Protein AF-A0A3D0J0V5-F1 (afdb_monomer_lite)

Structure (mmCIF, N/CA/C/O backbone):
data_AF-A0A3D0J0V5-F1
#
_entry.id   AF-A0A3D0J0V5-F1
#
loop_
_atom_site.group_PDB
_atom_site.id
_atom_site.type_symbol
_atom_site.label_atom_id
_atom_site.label_alt_id
_atom_site.label_comp_id
_atom_site.label_asym_id
_atom_site.label_entity_id
_atom_site.label_seq_id
_atom_site.pdbx_PDB_ins_code
_atom_site.Cartn_x
_atom_site.Cartn_y
_atom_site.Cartn_z
_atom_site.occupancy
_atom_site.B_iso_or_equiv
_atom_site.auth_seq_id
_atom_site.auth_comp_id
_atom_site.auth_asym_id
_atom_site.auth_atom_id
_atom_site.pdbx_PDB_model_num
ATOM 1 N N . LEU A 1 1 ? 2.252 11.833 7.560 1.00 61.22 1 LEU A N 1
ATOM 2 C CA . LEU A 1 1 ? 1.430 10.978 6.672 1.00 61.22 1 LEU A CA 1
ATOM 3 C C . LEU A 1 1 ? 1.038 11.720 5.396 1.00 61.22 1 LEU A C 1
ATOM 5 O O . LEU A 1 1 ? 1.406 11.263 4.325 1.00 61.22 1 LEU A O 1
ATOM 9 N N . GLU A 1 2 ? 0.393 12.889 5.481 1.00 66.38 2 GLU A N 1
ATOM 10 C CA . GLU A 1 2 ? -0.081 13.606 4.279 1.00 66.38 2 GLU A CA 1
ATOM 11 C C . GLU A 1 2 ? 1.023 13.991 3.279 1.00 66.38 2 GLU A C 1
ATOM 13 O O . GLU A 1 2 ? 0.855 13.786 2.080 1.00 66.38 2 GLU A O 1
ATOM 18 N N . THR A 1 3 ? 2.182 14.466 3.747 1.00 74.31 3 THR A N 1
ATOM 19 C CA . THR A 1 3 ? 3.294 14.837 2.851 1.00 74.31 3 THR A CA 1
ATOM 20 C C . THR A 1 3 ? 3.846 13.641 2.071 1.00 74.31 3 THR A C 1
ATOM 22 O O . THR A 1 3 ? 4.137 13.765 0.886 1.00 74.31 3 THR A O 1
ATOM 25 N N . ALA A 1 4 ? 3.954 12.473 2.712 1.00 75.62 4 ALA A N 1
ATOM 26 C CA . ALA A 1 4 ? 4.454 11.254 2.076 1.00 75.62 4 ALA A CA 1
ATOM 27 C C . ALA A 1 4 ? 3.436 10.680 1.081 1.00 75.62 4 ALA A C 1
ATOM 29 O O . ALA A 1 4 ? 3.802 10.315 -0.033 1.00 75.62 4 ALA A O 1
ATOM 30 N N . SER A 1 5 ? 2.148 10.693 1.444 1.00 77.19 5 SER A N 1
ATOM 31 C CA . SER A 1 5 ? 1.067 10.275 0.549 1.00 77.19 5 SER A CA 1
ATOM 32 C C . SER A 1 5 ? 1.011 11.137 -0.717 1.00 77.19 5 SER A C 1
ATOM 34 O O . SER A 1 5 ? 0.852 10.592 -1.804 1.00 77.19 5 SER A O 1
ATOM 36 N N . LYS A 1 6 ? 1.229 12.456 -0.614 1.00 85.31 6 LYS A N 1
ATOM 37 C CA . LYS A 1 6 ? 1.262 13.342 -1.788 1.00 85.31 6 LYS A CA 1
ATOM 38 C C . LYS A 1 6 ? 2.404 13.000 -2.753 1.00 85.31 6 LYS A C 1
ATOM 40 O O . LYS A 1 6 ? 2.161 12.876 -3.947 1.00 85.31 6 LYS A O 1
ATOM 45 N N . ILE A 1 7 ? 3.615 12.790 -2.232 1.00 87.62 7 ILE A N 1
ATOM 46 C CA . ILE A 1 7 ? 4.783 12.397 -3.042 1.00 87.62 7 ILE A CA 1
ATOM 47 C C . ILE A 1 7 ? 4.526 11.062 -3.753 1.00 87.62 7 ILE A C 1
ATOM 49 O O . ILE A 1 7 ? 4.845 10.915 -4.931 1.00 87.62 7 ILE A O 1
ATOM 53 N N . LEU A 1 8 ? 3.922 10.098 -3.057 1.00 85.00 8 LEU A N 1
ATOM 54 C CA . LEU A 1 8 ? 3.594 8.795 -3.632 1.00 85.00 8 LEU A CA 1
ATOM 55 C C . LEU A 1 8 ? 2.502 8.864 -4.700 1.00 85.00 8 LEU A C 1
ATOM 57 O O . LEU A 1 8 ? 2.591 8.130 -5.677 1.00 85.00 8 LEU A O 1
ATOM 61 N N . THR A 1 9 ? 1.515 9.750 -4.569 1.00 87.50 9 THR A N 1
ATOM 62 C CA . THR A 1 9 ? 0.503 9.965 -5.617 1.00 87.50 9 THR A CA 1
ATOM 63 C C . THR A 1 9 ? 1.129 10.529 -6.895 1.00 87.50 9 THR A C 1
ATOM 65 O O . THR A 1 9 ? 0.822 10.070 -8.000 1.00 87.50 9 THR A O 1
ATOM 68 N N . ASP A 1 10 ? 2.056 11.480 -6.758 1.00 90.56 10 ASP A N 1
ATOM 69 C CA . ASP A 1 10 ? 2.800 12.017 -7.900 1.00 90.56 10 ASP A CA 1
ATOM 70 C C . ASP A 1 10 ? 3.673 10.918 -8.535 1.00 90.56 10 ASP A C 1
ATOM 72 O O . ASP A 1 10 ? 3.666 10.729 -9.754 1.00 90.56 10 ASP A O 1
ATOM 76 N N . ALA A 1 11 ? 4.350 10.113 -7.709 1.00 89.00 11 ALA A N 1
ATOM 77 C CA . ALA A 1 11 ? 5.152 8.983 -8.172 1.00 89.00 11 ALA A CA 1
ATOM 78 C C . ALA A 1 11 ? 4.306 7.894 -8.857 1.00 89.00 11 ALA A C 1
ATOM 80 O O . ALA A 1 11 ? 4.726 7.353 -9.877 1.00 89.00 11 ALA A O 1
ATOM 81 N N . ALA A 1 12 ? 3.093 7.616 -8.370 1.00 89.62 12 ALA A N 1
ATOM 82 C CA . ALA A 1 12 ? 2.162 6.664 -8.979 1.00 89.62 12 ALA A CA 1
ATOM 83 C C . ALA A 1 12 ? 1.721 7.093 -10.383 1.00 89.62 12 ALA A C 1
ATOM 85 O O . ALA A 1 12 ? 1.468 6.244 -11.235 1.00 89.62 12 ALA A O 1
ATOM 86 N N . SER A 1 13 ? 1.677 8.401 -10.648 1.00 90.88 13 SER A N 1
ATOM 87 C CA . SER A 1 13 ? 1.369 8.930 -11.981 1.00 90.88 13 SER A CA 1
ATOM 88 C C . SER A 1 13 ? 2.500 8.662 -12.982 1.00 90.88 13 SER A C 1
ATOM 90 O O . SER A 1 13 ? 2.244 8.449 -14.165 1.00 90.88 13 SER A O 1
ATOM 92 N N . LEU A 1 14 ? 3.750 8.633 -12.508 1.00 93.56 14 LEU A N 1
ATOM 93 C CA . LEU A 1 14 ? 4.935 8.312 -13.313 1.00 93.56 14 LEU A CA 1
ATOM 94 C C . LEU A 1 14 ? 5.180 6.798 -13.413 1.00 93.56 14 LEU A C 1
ATOM 96 O O . LEU A 1 14 ? 5.675 6.306 -14.427 1.00 93.56 14 LEU A O 1
ATOM 100 N N . HIS A 1 15 ? 4.805 6.056 -12.371 1.00 92.31 15 HIS A N 1
ATOM 101 C CA . HIS A 1 15 ? 5.082 4.632 -12.208 1.00 92.31 15 HIS A CA 1
ATOM 102 C C . HIS A 1 15 ? 3.825 3.858 -11.762 1.00 92.31 15 HIS A C 1
ATOM 104 O O . HIS A 1 15 ? 3.804 3.254 -10.689 1.00 92.31 15 HIS A O 1
ATOM 110 N N . PRO A 1 16 ? 2.764 3.798 -12.590 1.00 90.25 16 PRO A N 1
ATOM 111 C CA . PRO A 1 16 ? 1.476 3.208 -12.198 1.00 90.25 16 PRO A CA 1
ATOM 112 C C . PRO A 1 16 ? 1.507 1.683 -12.008 1.00 90.25 16 PRO A C 1
ATOM 114 O O . PRO A 1 16 ? 0.517 1.086 -11.590 1.00 90.25 16 PRO A O 1
ATOM 117 N N . LYS A 1 17 ? 2.620 1.035 -12.367 1.00 93.88 17 LYS A N 1
ATOM 118 C CA . LYS A 1 17 ? 2.834 -0.412 -12.241 1.00 93.88 17 LYS A CA 1
ATOM 119 C C . LYS A 1 17 ? 3.904 -0.771 -11.213 1.00 93.88 17 LYS A C 1
ATOM 121 O O . LYS A 1 17 ? 4.279 -1.933 -11.144 1.00 93.88 17 LYS A O 1
ATOM 126 N N . ASP A 1 18 ? 4.415 0.202 -10.462 1.00 97.19 18 ASP A N 1
ATOM 127 C CA . ASP A 1 18 ? 5.311 -0.095 -9.352 1.00 97.19 18 ASP A CA 1
ATOM 128 C C . ASP A 1 18 ? 4.479 -0.653 -8.181 1.00 97.19 18 ASP A C 1
ATOM 130 O O . ASP A 1 18 ? 3.620 0.064 -7.648 1.00 97.19 18 ASP A O 1
ATOM 134 N N . PRO A 1 19 ? 4.683 -1.925 -7.797 1.00 97.31 19 PRO A N 1
ATOM 135 C CA . PRO A 1 19 ? 3.871 -2.573 -6.777 1.00 97.31 19 PRO A CA 1
ATOM 136 C C . PRO A 1 19 ? 4.071 -1.940 -5.392 1.00 97.31 19 PRO A C 1
ATOM 138 O O . PRO A 1 19 ? 3.107 -1.819 -4.638 1.00 97.31 1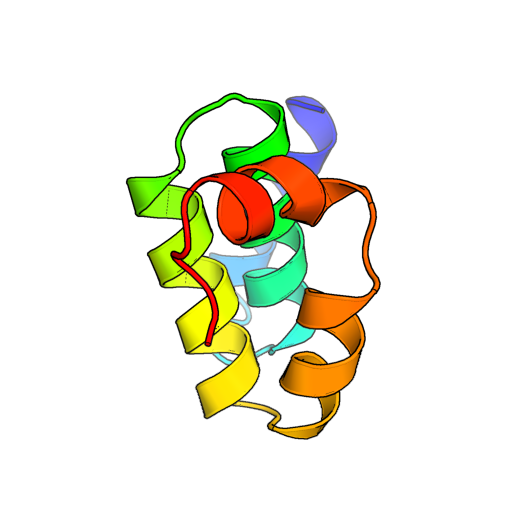9 PRO A O 1
ATOM 141 N N . LEU A 1 20 ? 5.271 -1.442 -5.073 1.00 96.38 20 LEU A N 1
ATOM 142 C CA . LEU A 1 20 ? 5.570 -0.831 -3.774 1.00 96.38 20 LEU A CA 1
ATOM 143 C C . LEU A 1 20 ? 4.918 0.543 -3.628 1.00 96.38 20 LEU A C 1
ATOM 145 O O . LEU A 1 20 ? 4.478 0.908 -2.537 1.00 96.38 20 LEU A O 1
ATOM 149 N N . ILE A 1 21 ? 4.808 1.304 -4.719 1.00 96.00 21 ILE A N 1
ATOM 150 C CA . ILE A 1 21 ? 4.070 2.574 -4.701 1.00 96.00 21 ILE A CA 1
ATOM 151 C C . ILE A 1 21 ? 2.590 2.325 -4.399 1.00 96.00 21 ILE A C 1
ATOM 153 O O . ILE A 1 21 ? 2.020 3.005 -3.544 1.00 96.00 21 ILE A O 1
ATOM 157 N N . GLN A 1 22 ? 1.979 1.336 -5.062 1.00 96.69 22 GLN A N 1
ATOM 158 C CA . GLN A 1 22 ? 0.590 0.952 -4.791 1.00 96.69 22 GLN A CA 1
ATOM 159 C C . GLN A 1 22 ? 0.435 0.471 -3.342 1.00 96.69 22 GLN A C 1
ATOM 161 O O . GLN A 1 22 ? -0.455 0.940 -2.638 1.00 96.69 22 GLN A O 1
ATOM 166 N N . PHE A 1 23 ? 1.345 -0.377 -2.860 1.00 97.69 23 PHE A N 1
ATOM 167 C CA . PHE A 1 23 ? 1.318 -0.895 -1.491 1.00 97.69 23 PHE A CA 1
ATOM 168 C C . PHE A 1 23 ? 1.345 0.230 -0.451 1.00 97.69 23 PHE A C 1
ATOM 170 O O . PHE A 1 23 ? 0.465 0.313 0.405 1.00 97.69 23 PHE A O 1
ATOM 177 N N . ASN A 1 24 ? 2.290 1.163 -0.586 1.00 96.75 24 ASN A N 1
ATOM 178 C CA . ASN A 1 24 ? 2.437 2.282 0.341 1.00 96.75 24 ASN A CA 1
ATOM 179 C C . ASN A 1 24 ? 1.218 3.217 0.328 1.00 96.75 24 ASN A C 1
ATOM 181 O O . ASN A 1 24 ? 0.799 3.692 1.384 1.00 96.75 24 ASN A O 1
ATOM 185 N N . LEU A 1 25 ? 0.611 3.473 -0.840 1.00 96.06 25 LEU A N 1
ATOM 186 C CA . LEU A 1 25 ? -0.651 4.222 -0.919 1.00 96.06 25 LEU A CA 1
ATOM 187 C C . LEU A 1 25 ? -1.783 3.505 -0.170 1.00 96.06 25 LEU A C 1
ATOM 189 O O . LEU A 1 25 ? -2.572 4.160 0.517 1.00 96.06 25 LEU A O 1
ATOM 193 N N . GLY A 1 26 ? -1.815 2.173 -0.247 1.00 96.69 26 GLY A N 1
ATOM 194 C CA . GLY A 1 26 ? -2.696 1.325 0.548 1.00 96.69 26 GLY A CA 1
ATOM 195 C C . GLY A 1 26 ? -2.497 1.513 2.052 1.00 96.69 26 GLY A C 1
ATOM 196 O O . GLY A 1 26 ? -3.459 1.822 2.757 1.00 96.69 26 GLY A O 1
ATOM 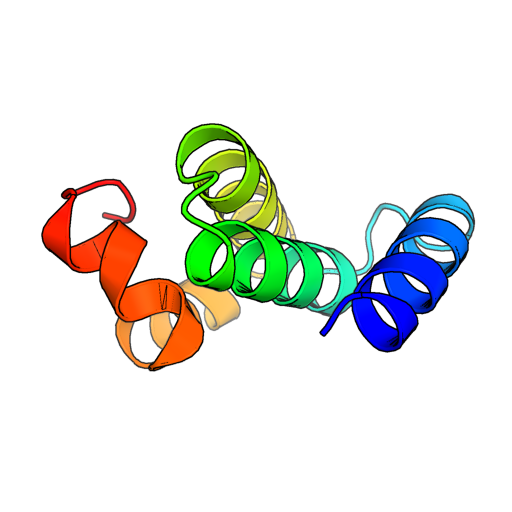197 N N . CYS A 1 27 ? -1.251 1.432 2.528 1.00 97.12 27 CYS A N 1
ATOM 198 C CA . CYS A 1 27 ? -0.897 1.661 3.935 1.00 97.12 27 CYS A CA 1
ATOM 199 C C . CYS A 1 27 ? -1.361 3.038 4.429 1.00 97.12 27 CYS A C 1
ATOM 201 O O . CYS A 1 27 ? -2.019 3.149 5.466 1.00 97.12 27 CYS A O 1
ATOM 203 N N . TYR A 1 28 ? -1.113 4.101 3.658 1.00 95.44 28 TYR A N 1
ATOM 204 C CA . TYR A 1 28 ? -1.546 5.448 4.044 1.00 95.44 28 TYR A CA 1
ATOM 205 C C . TYR A 1 28 ? -3.064 5.609 4.095 1.00 95.44 28 TYR A C 1
ATOM 207 O O . TYR A 1 28 ? -3.572 6.313 4.973 1.00 95.44 28 TYR A O 1
ATOM 215 N N . ALA A 1 29 ? -3.794 4.989 3.168 1.00 95.81 29 ALA A N 1
ATOM 216 C CA . ALA A 1 29 ? -5.251 5.005 3.191 1.00 95.81 29 ALA A CA 1
ATOM 217 C C . ALA A 1 29 ? -5.798 4.231 4.405 1.00 95.81 29 ALA A C 1
ATOM 219 O O . ALA A 1 29 ? -6.690 4.739 5.090 1.00 95.81 29 ALA A O 1
ATOM 220 N N . ALA A 1 30 ? -5.203 3.079 4.741 1.00 96.81 30 ALA A N 1
ATOM 221 C CA . ALA A 1 30 ? -5.587 2.275 5.903 1.00 96.81 30 ALA A CA 1
ATOM 222 C C . ALA A 1 30 ? -5.393 3.054 7.211 1.00 96.81 30 ALA A C 1
ATOM 224 O O . ALA A 1 30 ? -6.323 3.164 8.010 1.00 96.81 30 ALA A O 1
ATOM 225 N N . GLN A 1 31 ? -4.234 3.700 7.380 1.00 95.31 31 GLN A N 1
ATOM 226 C CA . GLN A 1 31 ? -3.928 4.537 8.548 1.00 95.31 31 GLN A CA 1
ATOM 227 C C . GLN A 1 31 ? -4.833 5.774 8.680 1.00 95.31 31 GLN A C 1
ATOM 229 O O . GLN A 1 31 ? -4.951 6.352 9.760 1.00 95.31 31 GLN A O 1
ATOM 234 N N . ARG A 1 32 ? -5.498 6.191 7.597 1.00 94.25 32 ARG A N 1
ATOM 235 C CA . ARG A 1 32 ? -6.493 7.277 7.599 1.00 94.25 32 ARG A CA 1
ATOM 236 C C . ARG A 1 32 ? -7.934 6.791 7.773 1.00 94.25 32 ARG A C 1
ATOM 238 O O . ARG A 1 32 ? -8.842 7.620 7.790 1.00 94.25 32 ARG A O 1
ATOM 245 N N . GLY A 1 33 ? -8.150 5.480 7.883 1.00 95.69 33 GLY A N 1
ATOM 246 C CA . GLY A 1 33 ? -9.475 4.867 7.978 1.00 95.69 33 GLY A CA 1
ATOM 247 C C . GLY A 1 33 ? -10.235 4.789 6.650 1.00 95.69 33 GLY A C 1
ATOM 248 O O . GLY A 1 33 ? -11.396 4.384 6.644 1.00 95.69 33 GLY A O 1
ATOM 249 N N . ASP A 1 34 ? -9.609 5.136 5.521 1.00 96.88 34 ASP A N 1
ATOM 250 C CA . ASP A 1 34 ? -10.204 4.964 4.192 1.00 96.88 34 ASP A CA 1
ATOM 251 C C . ASP A 1 34 ? -9.952 3.536 3.691 1.00 96.88 34 ASP A C 1
ATOM 253 O O . ASP A 1 34 ? -9.105 3.274 2.832 1.00 96.88 34 ASP A O 1
ATOM 257 N N . LEU A 1 35 ? -10.670 2.589 4.297 1.00 97.38 35 LEU A N 1
ATOM 258 C CA . LEU A 1 35 ? -10.461 1.158 4.076 1.00 97.38 35 LEU A CA 1
ATOM 259 C C . LEU A 1 35 ? -10.788 0.729 2.637 1.00 97.38 35 LEU A C 1
ATOM 261 O O . LEU A 1 35 ? -10.130 -0.156 2.096 1.00 97.38 35 LEU A O 1
ATOM 265 N N . THR A 1 36 ? -11.747 1.387 1.983 1.00 97.31 36 THR A N 1
ATOM 266 C CA . THR A 1 36 ? -12.109 1.112 0.584 1.00 97.31 36 THR A CA 1
ATOM 267 C C . THR A 1 36 ? -10.959 1.451 -0.365 1.00 97.31 36 THR A C 1
ATOM 269 O O . THR A 1 36 ? -10.577 0.643 -1.221 1.00 97.31 36 THR A O 1
ATOM 272 N N . THR A 1 37 ? -10.374 2.641 -0.203 1.00 96.38 37 THR A N 1
ATOM 273 C CA . THR A 1 37 ? -9.208 3.058 -0.989 1.00 96.38 37 THR A CA 1
ATOM 274 C C . THR A 1 37 ? -7.999 2.186 -0.666 1.00 96.38 37 THR A C 1
ATOM 276 O O . THR A 1 37 ? -7.289 1.751 -1.574 1.00 96.38 37 THR A O 1
ATOM 279 N N . ALA A 1 38 ? -7.797 1.865 0.613 1.00 97.69 38 ALA A N 1
ATOM 280 C CA . ALA A 1 38 ? -6.693 1.027 1.053 1.00 97.69 38 ALA A CA 1
ATOM 281 C C . ALA A 1 38 ? -6.739 -0.372 0.428 1.00 97.69 38 ALA A C 1
ATOM 283 O O . ALA A 1 38 ? -5.760 -0.794 -0.186 1.00 97.69 38 ALA A O 1
ATOM 284 N N . GLN A 1 39 ? -7.889 -1.052 0.495 1.00 97.94 39 GLN A N 1
ATOM 285 C CA . GLN A 1 39 ? -8.079 -2.368 -0.120 1.00 97.94 39 GLN A CA 1
ATOM 286 C C . GLN A 1 39 ? -7.784 -2.329 -1.623 1.00 97.94 39 GLN A C 1
ATOM 288 O O . GLN A 1 39 ? -7.116 -3.217 -2.152 1.00 97.94 39 GLN A O 1
ATOM 293 N N . THR A 1 40 ? -8.255 -1.289 -2.315 1.00 97.25 40 THR A N 1
ATOM 294 C CA . THR A 1 40 ? -8.043 -1.140 -3.761 1.00 97.25 40 THR A CA 1
ATOM 295 C C . THR A 1 40 ? -6.556 -1.097 -4.105 1.00 97.25 40 THR A C 1
ATOM 297 O O . THR A 1 40 ? -6.111 -1.820 -4.999 1.00 97.25 40 THR A O 1
ATOM 300 N N . TYR A 1 41 ? -5.787 -0.293 -3.374 1.00 97.38 41 TYR A N 1
ATOM 301 C CA . TYR A 1 41 ? -4.351 -0.147 -3.584 1.00 97.38 41 TYR A CA 1
ATOM 302 C C . TYR A 1 41 ? -3.553 -1.391 -3.185 1.00 97.38 41 TYR A C 1
ATOM 304 O O . TYR A 1 41 ? -2.702 -1.831 -3.956 1.00 97.38 41 TYR A O 1
ATOM 312 N N . VAL A 1 42 ? -3.854 -1.998 -2.032 1.00 97.88 42 VAL A N 1
ATOM 313 C CA . VAL A 1 42 ? -3.171 -3.221 -1.575 1.00 97.88 42 VAL A CA 1
ATOM 314 C C . VAL A 1 42 ? -3.423 -4.375 -2.541 1.00 97.88 42 VAL A C 1
ATOM 316 O O . VAL A 1 42 ? -2.477 -5.030 -2.968 1.00 97.88 42 VAL A O 1
ATOM 319 N N . ARG A 1 43 ? -4.671 -4.576 -2.982 1.00 97.75 43 ARG A N 1
ATOM 320 C CA . ARG A 1 43 ? -4.986 -5.600 -3.987 1.00 97.75 43 ARG A CA 1
ATOM 321 C C . ARG A 1 43 ? -4.226 -5.353 -5.285 1.00 97.75 43 ARG A C 1
ATOM 323 O O . ARG A 1 43 ? -3.675 -6.286 -5.858 1.00 97.75 43 ARG A O 1
ATOM 330 N N . ARG A 1 44 ? -4.147 -4.096 -5.733 1.00 96.81 44 ARG A N 1
ATOM 331 C CA . ARG A 1 44 ? -3.399 -3.756 -6.945 1.00 96.81 44 ARG A CA 1
ATOM 332 C C . ARG A 1 44 ? -1.904 -4.044 -6.804 1.00 96.81 44 ARG A C 1
ATOM 334 O O . ARG A 1 44 ? -1.284 -4.479 -7.770 1.00 96.81 44 ARG A O 1
ATOM 341 N N . ALA A 1 45 ? -1.336 -3.801 -5.627 1.00 97.88 45 ALA A N 1
ATOM 342 C CA . ALA A 1 45 ? 0.047 -4.140 -5.328 1.00 97.88 45 ALA A CA 1
ATOM 343 C C . ALA A 1 45 ? 0.285 -5.655 -5.426 1.00 97.88 45 ALA A C 1
ATOM 345 O O . ALA A 1 45 ? 1.211 -6.065 -6.118 1.00 97.88 45 ALA A O 1
ATOM 346 N N . ILE A 1 46 ? -0.600 -6.465 -4.834 1.00 97.56 46 ILE A N 1
ATOM 347 C CA . ILE A 1 46 ? -0.534 -7.937 -4.863 1.00 97.56 46 ILE A CA 1
ATOM 348 C C . ILE A 1 46 ? -0.692 -8.484 -6.292 1.00 97.56 46 ILE A C 1
ATOM 350 O O . ILE A 1 46 ? 0.044 -9.373 -6.710 1.00 97.56 46 ILE A O 1
ATOM 354 N N . GLU A 1 47 ? -1.600 -7.912 -7.089 1.00 97.38 47 GLU A N 1
ATOM 355 C CA . GLU A 1 47 ? -1.755 -8.272 -8.508 1.00 97.38 47 GLU A CA 1
ATOM 356 C C . GLU A 1 47 ? -0.473 -8.038 -9.327 1.00 97.38 47 GLU A C 1
ATOM 358 O O . GLU A 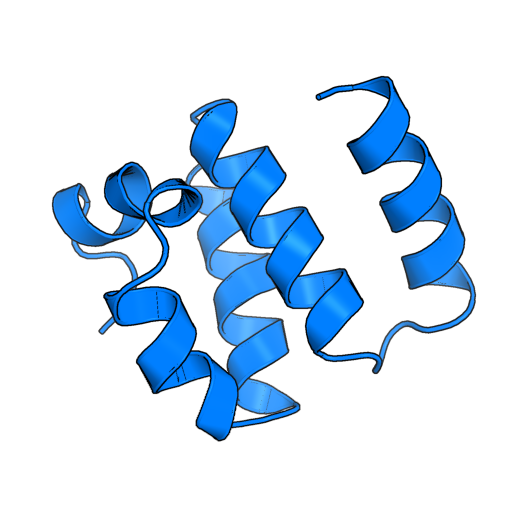1 47 ? -0.223 -8.746 -10.304 1.00 97.38 47 GLU A O 1
ATOM 363 N N . LEU A 1 48 ? 0.313 -7.017 -8.969 1.00 97.56 48 LEU A N 1
ATOM 364 C CA . LEU A 1 48 ? 1.565 -6.663 -9.641 1.00 97.56 48 LEU A CA 1
ATOM 365 C C . LEU A 1 48 ? 2.755 -7.479 -9.114 1.00 97.56 48 LEU A C 1
ATOM 367 O O . LEU A 1 48 ? 3.631 -7.836 -9.901 1.00 97.56 48 LEU A O 1
ATOM 371 N N . ASP A 1 49 ? 2.772 -7.772 -7.815 1.00 98.00 49 ASP A N 1
ATOM 372 C CA . ASP A 1 49 ? 3.781 -8.580 -7.135 1.00 98.00 49 ASP A CA 1
ATOM 373 C C . ASP A 1 49 ? 3.135 -9.388 -6.001 1.00 98.00 49 ASP A C 1
ATOM 375 O O . ASP A 1 49 ? 2.761 -8.849 -4.958 1.00 98.00 49 ASP A O 1
ATOM 379 N N . HIS A 1 50 ? 3.013 -10.700 -6.211 1.00 96.69 50 HIS A N 1
ATOM 380 C CA . HIS A 1 50 ? 2.314 -11.589 -5.283 1.00 96.69 50 HIS A CA 1
ATOM 381 C C . HIS A 1 50 ? 3.078 -11.774 -3.962 1.00 96.69 50 HIS A C 1
ATOM 383 O O . HIS A 1 50 ? 2.462 -12.101 -2.949 1.00 96.69 50 HIS A O 1
ATOM 389 N N . ASP A 1 51 ? 4.389 -11.504 -3.917 1.00 96.12 51 ASP A N 1
ATOM 390 C CA . ASP A 1 51 ? 5.163 -11.604 -2.671 1.00 96.12 51 ASP A CA 1
ATOM 391 C C . ASP A 1 51 ? 4.706 -10.562 -1.631 1.00 96.12 51 ASP A C 1
ATOM 393 O O . ASP A 1 51 ? 4.883 -10.750 -0.419 1.00 96.12 51 ASP A O 1
ATOM 397 N N . LEU A 1 52 ? 4.048 -9.488 -2.085 1.00 97.25 52 LEU A N 1
ATOM 398 C CA . LEU A 1 52 ? 3.465 -8.468 -1.218 1.00 97.25 52 LEU A CA 1
ATOM 399 C C . LEU A 1 52 ? 2.233 -8.943 -0.452 1.00 97.25 52 LEU A C 1
ATOM 401 O O . LEU A 1 52 ? 1.878 -8.304 0.534 1.00 97.25 52 LEU A O 1
ATOM 405 N N . GLU A 1 53 ? 1.604 -10.056 -0.830 1.00 96.75 53 GLU A N 1
ATOM 406 C CA . GLU A 1 53 ? 0.489 -10.633 -0.066 1.00 96.75 53 GLU A CA 1
ATOM 407 C C . GLU A 1 53 ? 0.948 -11.000 1.348 1.00 96.75 53 GLU A C 1
ATOM 409 O O . GLU A 1 53 ? 0.364 -10.583 2.350 1.00 96.75 53 GLU A O 1
ATOM 414 N N . LYS A 1 54 ? 2.090 -11.687 1.447 1.00 96.12 54 LYS A N 1
ATOM 415 C CA . LYS A 1 54 ? 2.688 -12.037 2.737 1.00 96.12 54 LYS A CA 1
ATOM 416 C C . LYS A 1 54 ? 3.040 -10.795 3.553 1.00 96.12 54 LYS A C 1
ATOM 418 O O . LYS A 1 54 ? 2.882 -10.809 4.774 1.00 96.12 54 LYS A O 1
ATOM 423 N N . LEU A 1 55 ? 3.523 -9.741 2.893 1.00 96.56 55 LEU A N 1
ATOM 424 C CA . LEU A 1 55 ? 3.807 -8.473 3.557 1.00 96.56 55 LEU A CA 1
ATOM 425 C C . LEU A 1 55 ? 2.513 -7.812 4.049 1.00 96.56 55 LEU A C 1
ATOM 427 O O . LEU A 1 55 ? 2.470 -7.365 5.191 1.00 96.56 55 LEU A O 1
ATOM 431 N N . ALA A 1 56 ? 1.443 -7.826 3.251 1.00 96.81 56 ALA A N 1
ATOM 432 C CA . ALA A 1 56 ? 0.147 -7.252 3.609 1.00 96.81 56 ALA A CA 1
ATOM 433 C C . ALA A 1 56 ? -0.440 -7.872 4.885 1.00 96.81 56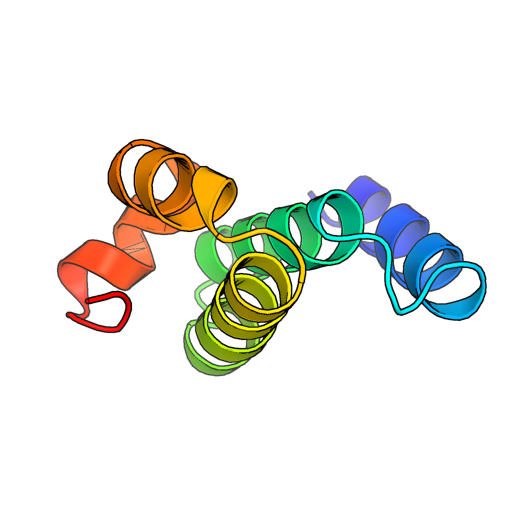 ALA A C 1
ATOM 435 O O . ALA A 1 56 ? -1.016 -7.178 5.727 1.00 96.81 56 ALA A O 1
ATOM 436 N N . HIS A 1 57 ? -0.222 -9.174 5.067 1.00 95.81 57 HIS A N 1
ATOM 437 C CA . HIS A 1 57 ? -0.644 -9.916 6.255 1.00 95.81 57 HIS A CA 1
ATOM 438 C C . HIS A 1 57 ? 0.169 -9.606 7.520 1.00 95.81 57 HIS A C 1
ATOM 440 O O . HIS A 1 57 ? -0.281 -9.906 8.624 1.00 95.81 57 HIS A O 1
ATOM 446 N N . GLN A 1 58 ? 1.349 -8.998 7.386 1.00 95.69 58 GLN A N 1
ATOM 447 C CA . GLN A 1 58 ? 2.271 -8.731 8.499 1.00 95.69 58 GLN A CA 1
ATOM 448 C C . GLN A 1 58 ? 2.434 -7.241 8.806 1.00 95.69 58 GLN A C 1
ATOM 450 O O . GLN A 1 58 ? 2.787 -6.885 9.931 1.00 95.69 58 GLN A O 1
ATOM 455 N N . ASP A 1 59 ? 2.184 -6.372 7.829 1.00 96.81 59 ASP A N 1
ATOM 456 C CA . ASP A 1 59 ? 2.418 -4.941 7.959 1.00 96.81 59 ASP A CA 1
ATOM 457 C C . ASP A 1 59 ? 1.449 -4.320 8.989 1.00 96.81 59 ASP A C 1
ATOM 459 O O . ASP A 1 59 ? 0.226 -4.486 8.866 1.00 96.81 59 ASP A O 1
ATOM 463 N N . PRO A 1 60 ? 1.944 -3.632 10.033 1.00 97.12 60 PRO A N 1
ATOM 464 C CA . PRO A 1 60 ? 1.089 -3.018 11.045 1.00 97.12 60 PRO A CA 1
ATOM 465 C C . PRO A 1 60 ? 0.196 -1.908 10.478 1.00 97.12 60 PRO A C 1
ATOM 467 O O . PRO A 1 60 ? -0.898 -1.697 11.007 1.00 97.12 60 PRO A O 1
ATOM 470 N N . ASP A 1 61 ? 0.594 -1.243 9.388 1.00 97.06 61 ASP A N 1
ATOM 471 C CA . ASP A 1 61 ? -0.211 -0.177 8.791 1.00 97.06 61 ASP A CA 1
ATOM 472 C C . ASP A 1 61 ? -1.518 -0.712 8.190 1.00 97.06 61 ASP A C 1
ATOM 474 O O . ASP A 1 61 ? -2.513 0.016 8.113 1.00 97.06 61 ASP A O 1
ATOM 478 N N . LEU A 1 62 ? -1.526 -1.994 7.818 1.00 97.75 62 LEU A N 1
ATOM 479 C CA . LEU A 1 62 ? -2.657 -2.703 7.220 1.00 97.75 62 LEU A CA 1
ATOM 480 C C . LEU A 1 62 ? -3.485 -3.503 8.234 1.00 97.75 62 LEU A C 1
ATOM 482 O O . LEU A 1 62 ? -4.455 -4.160 7.854 1.00 97.75 62 LEU A O 1
ATOM 486 N N . GLU A 1 63 ? -3.177 -3.393 9.530 1.00 97.50 63 GLU A N 1
ATOM 487 C CA . GLU A 1 63 ? -4.005 -3.962 10.601 1.00 97.50 63 GLU A CA 1
ATOM 488 C C . GLU A 1 63 ? -5.496 -3.584 10.487 1.00 97.50 63 GLU A C 1
ATOM 490 O O . GLU A 1 63 ? -6.330 -4.482 10.618 1.00 97.50 63 GLU A O 1
ATOM 495 N N . PRO A 1 64 ? -5.881 -2.330 10.152 1.00 97.62 64 PRO A N 1
ATOM 496 C CA . PRO A 1 64 ? -7.291 -1.978 9.975 1.00 97.62 64 PRO A CA 1
ATOM 497 C C . PRO A 1 64 ? -7.999 -2.794 8.886 1.00 97.62 64 PRO A C 1
ATOM 499 O O . PRO A 1 64 ? -9.182 -3.104 9.020 1.00 97.62 64 PRO A O 1
ATOM 502 N N . LEU A 1 65 ? -7.289 -3.166 7.815 1.00 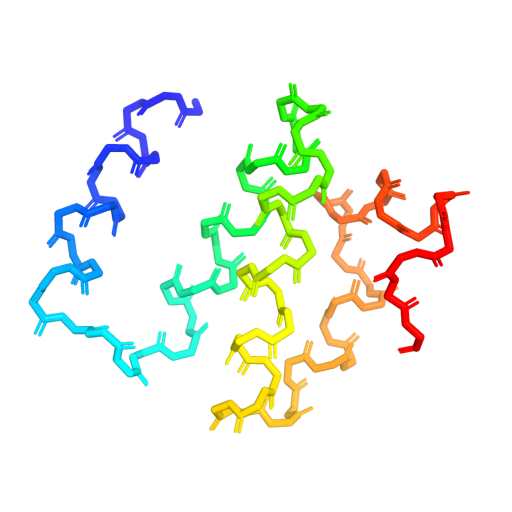97.06 65 LEU A N 1
ATOM 503 C CA . LEU A 1 65 ? -7.856 -3.991 6.750 1.00 97.06 65 LEU A CA 1
ATOM 504 C C . LEU A 1 65 ? -8.002 -5.455 7.170 1.00 97.06 65 LEU A C 1
ATOM 506 O O . LEU A 1 65 ? -9.018 -6.067 6.842 1.00 97.06 65 LEU A O 1
ATOM 510 N N . ARG A 1 66 ? -7.045 -5.998 7.934 1.00 96.00 66 ARG A N 1
ATOM 511 C CA . ARG A 1 66 ? -7.157 -7.353 8.499 1.00 96.00 66 ARG A CA 1
ATOM 512 C C . ARG A 1 66 ? -8.319 -7.458 9.482 1.00 96.00 66 ARG A C 1
ATOM 514 O O . ARG A 1 66 ? -9.123 -8.376 9.376 1.00 96.00 66 ARG A O 1
ATOM 521 N N . GLN A 1 67 ? -8.476 -6.484 10.380 1.00 96.00 67 GLN A N 1
ATOM 522 C CA . GLN A 1 67 ? -9.606 -6.441 11.320 1.00 96.00 67 GLN A CA 1
ATOM 523 C C . GLN A 1 67 ? -10.960 -6.328 10.608 1.00 96.00 67 GLN A C 1
ATOM 525 O O .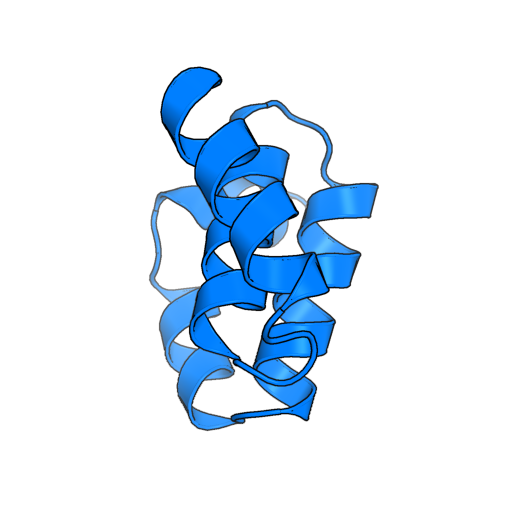 GLN A 1 67 ? -11.961 -6.883 11.065 1.00 96.00 67 GLN A O 1
ATOM 530 N N . ALA A 1 68 ? -10.987 -5.630 9.473 1.00 95.38 68 ALA A N 1
ATOM 531 C CA . ALA A 1 68 ? -12.164 -5.514 8.624 1.00 95.38 68 ALA A CA 1
ATOM 532 C C . ALA A 1 68 ? -12.385 -6.724 7.694 1.00 95.38 68 ALA A C 1
ATOM 534 O O . ALA A 1 68 ? -13.407 -6.753 7.013 1.00 95.38 68 ALA A O 1
ATOM 535 N N . HIS A 1 69 ? -11.482 -7.715 7.682 1.00 94.38 69 HIS A N 1
ATOM 536 C CA . HIS A 1 69 ? -11.505 -8.873 6.775 1.00 94.38 69 HIS A CA 1
ATOM 537 C C . HIS A 1 69 ? -11.541 -8.455 5.291 1.00 94.38 69 HIS A C 1
ATOM 539 O O . HIS A 1 69 ? -12.330 -8.965 4.500 1.00 94.38 69 HIS A O 1
ATOM 545 N N . LEU A 1 70 ? -10.728 -7.455 4.934 1.00 92.00 70 LEU A N 1
ATOM 546 C CA . LEU A 1 70 ? -10.657 -6.871 3.587 1.00 92.00 70 LEU A CA 1
ATOM 547 C C . LEU A 1 70 ? -9.391 -7.263 2.811 1.00 92.00 70 LEU A C 1
ATOM 549 O O . LEU A 1 70 ? -9.227 -6.837 1.667 1.00 92.00 70 LEU A O 1
ATOM 553 N N . ILE A 1 71 ? -8.501 -8.043 3.418 1.00 83.56 71 ILE A N 1
ATOM 554 C CA . ILE A 1 71 ? -7.365 -8.687 2.756 1.00 83.56 71 ILE A CA 1
ATOM 555 C C . ILE A 1 71 ? -7.451 -10.159 3.157 1.00 83.56 71 ILE A C 1
ATOM 557 O O . ILE A 1 71 ? -7.440 -10.448 4.356 1.00 83.56 71 ILE A O 1
ATOM 561 N N . ASP A 1 72 ? -7.607 -11.032 2.165 1.00 69.31 72 ASP A N 1
ATOM 562 C CA . ASP A 1 72 ? -7.674 -12.489 2.331 1.00 69.31 72 ASP A CA 1
ATOM 563 C C . ASP A 1 72 ? -6.272 -13.110 2.356 1.00 69.31 72 ASP A C 1
ATOM 565 O O . ASP A 1 72 ? -5.367 -12.559 1.683 1.00 69.31 72 ASP A O 1
#

Radius of gyration: 11.0 Å; chains: 1; bounding box: 18×27×25 Å

pLDDT: mean 93.14, std 7.7, range [61.22, 98.0]

Secondary structure (DSSP, 8-state):
-HHHHHHHHHHHHH-TT-HHHHHHHHHHHHHTT-HHHHHHHHHHHHHH-THHHHHHTT-GGGHHHHHTT---

Foldseek 3Di:
DVVVLVVLVVVCVVVVLQLVSLQVNLLVCLQVVVLVSNLVSQVSSCVSPVVCLVVCVVPPSNVSCVVVVSRD

Sequence (72 aa):
LETASKILTDAASLHPKDPLIQFNLGCYAAQRGDLTTAQTYVRRAIELDHDLEKLAHQDPDLEPLRQAHLID